Protein AF-A0A1H4BHZ9-F1 (afdb_monomer)

Secondary structure (DSSP, 8-state):
------BSSSSSSBHHHHHHHHHHTT-SEEEE----SS--HHHHHHHHHHHHHHHHH-TTSEEEEPPPGGGSHHHHHHHHHHHH-GGG-----

InterPro domains:
  IPR002762 Sirohydrochlorin cobaltochelatase CbiX-like [PF01903] (3-80)
  IPR050963 Sirohydrochlorin Cobaltochelatase/CbiX [PTHR33542] (3-81)

Solvent-accessible surface area (backbone atoms only — not comparable to full-atom values): 5761 Å² total; per-residue (Å²): 136,92,82,75,72,60,28,94,63,104,49,83,42,34,55,65,57,31,49,51,54,44,42,75,74,65,47,49,66,49,75,46,69,43,90,39,72,65,86,55,68,62,66,69,61,48,48,61,56,55,51,51,53,47,43,71,74,36,76,81,35,49,79,46,76,55,74,37,48,42,80,36,69,68,47,52,50,50,53,49,51,59,72,66,52,67,81,84,72,68,82,84,127

Nearest PDB structures (foldseek):
  3lyh-assembly1_A  TM=8.861E-01  e=3.761E-06  Marinobacter nauticus VT8
  6jv6-assembly1_A  TM=8.489E-01  e=9.879E-04  Bacillus spizizenii
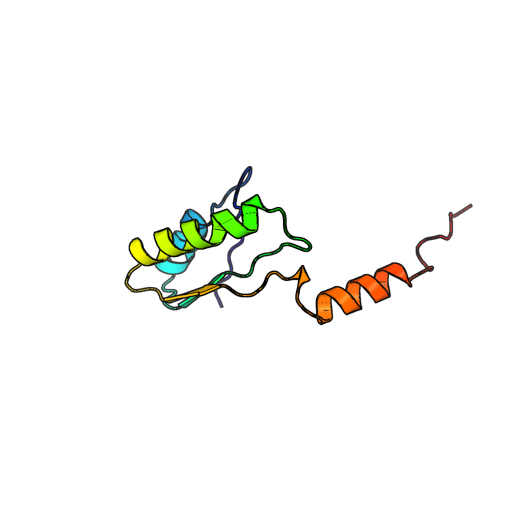  5zta-assembly2_B  TM=8.105E-01  e=2.737E-03  Bacillus subtilis subsp. subtilis str. 168
  3goq-assembly1_A  TM=8.007E-01  e=9.366E-02  Bacillus subtilis
  2q2o-assembly1_A  TM=7.892E-01  e=2.595E-01  Bacillus subtilis

Radius of gyration: 17.38 Å; Cα contacts (8 Å, |Δi|>4): 84; chains: 1; bounding box: 32×27×59 Å

Foldseek 3Di:
DDDDDADCDDDDDHPLVRLVVCVVVPAQEDEAEAQDLDDPPCCVVVVVVVVVVSCVVCVSHHYHYDDYPNPDVVVVVVVVVVVPPPVVPDDDD

Mean predicted aligned error: 5.94 Å

Organism: NCBI:txid592050

Structure (mmCIF, N/CA/C/O backbone):
data_AF-A0A1H4BHZ9-F1
#
_entry.id   AF-A0A1H4BHZ9-F1
#
loop_
_atom_site.group_PDB
_atom_site.id
_atom_site.type_symbol
_atom_site.label_atom_id
_atom_site.label_alt_id
_atom_site.label_comp_id
_atom_site.label_asym_id
_atom_site.label_entity_id
_atom_site.label_seq_id
_atom_site.pdbx_PDB_ins_code
_atom_site.Cartn_x
_atom_site.Cartn_y
_atom_site.Cartn_z
_atom_site.occupancy
_atom_site.B_iso_or_equiv
_atom_site.auth_seq_id
_atom_site.auth_comp_id
_atom_site.auth_asym_id
_atom_site.auth_atom_id
_atom_site.pdbx_PDB_model_num
ATOM 1 N N . MET A 1 1 ? -17.437 0.039 -2.461 1.00 77.12 1 MET A N 1
ATOM 2 C CA . MET A 1 1 ? -16.076 -0.271 -1.975 1.00 77.12 1 MET A CA 1
ATOM 3 C C . MET A 1 1 ? -15.337 1.048 -1.872 1.00 77.12 1 MET A C 1
ATOM 5 O O . MET A 1 1 ? -15.344 1.775 -2.857 1.00 77.12 1 MET A O 1
ATOM 9 N N . LEU A 1 2 ? -14.827 1.403 -0.693 1.00 94.44 2 LEU A N 1
ATOM 10 C CA . LEU A 1 2 ? -14.131 2.675 -0.483 1.00 94.44 2 LEU A CA 1
ATOM 11 C C . LEU A 1 2 ? -12.671 2.526 -0.919 1.00 94.44 2 LEU A C 1
ATOM 13 O O . LEU A 1 2 ? -12.048 1.510 -0.617 1.00 94.44 2 LEU A O 1
ATOM 17 N N . VAL A 1 3 ? -12.145 3.510 -1.644 1.00 96.31 3 VAL A N 1
ATOM 18 C CA . VAL A 1 3 ? -10.761 3.528 -2.133 1.00 96.31 3 VAL A CA 1
ATOM 19 C C . VAL A 1 3 ? -10.240 4.945 -1.982 1.00 96.31 3 VAL A C 1
ATOM 21 O O . VAL A 1 3 ? -10.958 5.890 -2.300 1.00 96.31 3 VAL A O 1
ATOM 24 N 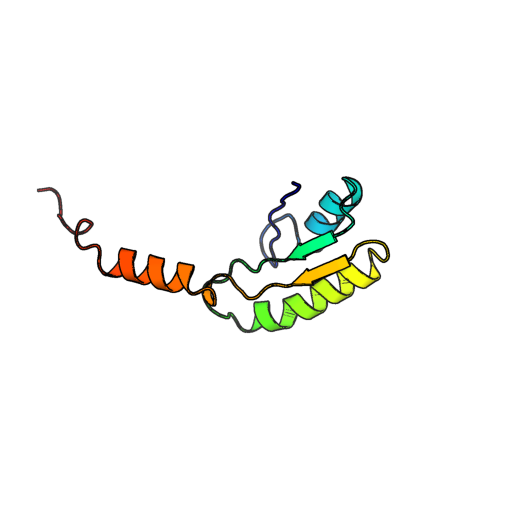N . GLN A 1 4 ? -9.005 5.082 -1.510 1.00 97.38 4 GLN A N 1
ATOM 25 C CA . GLN A 1 4 ? -8.357 6.376 -1.382 1.00 97.38 4 GLN A CA 1
ATOM 26 C C . GLN A 1 4 ? -6.867 6.256 -1.688 1.00 97.38 4 GLN A C 1
ATOM 28 O O . GLN A 1 4 ? -6.209 5.321 -1.230 1.00 97.38 4 GLN A O 1
ATOM 33 N N . CYS A 1 5 ? -6.344 7.200 -2.470 1.00 96.75 5 CYS A N 1
ATOM 34 C CA . CYS A 1 5 ? -4.904 7.327 -2.671 1.00 96.75 5 CYS A CA 1
ATOM 35 C C . CYS A 1 5 ? -4.246 7.773 -1.364 1.00 96.75 5 CYS A C 1
ATOM 37 O O . CYS A 1 5 ? -4.830 8.545 -0.612 1.00 96.75 5 CYS A O 1
ATOM 39 N N . ALA A 1 6 ? -3.029 7.310 -1.113 1.00 96.25 6 ALA A N 1
ATOM 40 C CA . ALA A 1 6 ? -2.221 7.732 0.019 1.00 96.25 6 ALA A CA 1
ATOM 41 C C . ALA A 1 6 ? -0.783 7.923 -0.450 1.00 96.25 6 ALA A C 1
ATOM 43 O O . ALA A 1 6 ? -0.237 7.064 -1.146 1.00 96.25 6 ALA A O 1
ATOM 44 N N . TYR A 1 7 ? -0.172 9.029 -0.046 1.00 93.56 7 TYR A N 1
ATOM 45 C CA . TYR A 1 7 ? 1.197 9.371 -0.407 1.00 93.56 7 TYR A CA 1
ATOM 46 C C . TYR A 1 7 ? 2.072 9.363 0.847 1.00 93.56 7 TYR A C 1
ATOM 48 O O . TYR A 1 7 ? 1.632 9.767 1.924 1.00 93.56 7 TYR A O 1
ATOM 56 N N . LEU A 1 8 ? 3.299 8.852 0.722 1.00 89.75 8 LEU A N 1
ATOM 57 C CA . LEU A 1 8 ? 4.244 8.824 1.843 1.00 89.75 8 LEU A CA 1
ATOM 58 C C . LEU A 1 8 ? 4.919 10.183 2.046 1.00 89.75 8 LEU A C 1
ATOM 60 O O . LEU A 1 8 ? 5.180 10.571 3.178 1.00 89.75 8 LEU A O 1
ATOM 64 N N . GLU A 1 9 ? 5.156 10.918 0.960 1.00 86.31 9 GLU A N 1
ATOM 65 C CA . GLU A 1 9 ? 5.830 12.214 0.970 1.00 86.31 9 GLU A CA 1
ATOM 66 C C . GLU A 1 9 ? 5.297 13.108 -0.158 1.00 86.31 9 GLU A C 1
ATOM 68 O O . GLU A 1 9 ? 4.666 12.625 -1.100 1.00 86.31 9 GLU A O 1
ATOM 73 N N . LEU A 1 10 ? 5.604 14.410 -0.075 1.00 87.31 10 LEU A N 1
ATOM 74 C CA . LEU A 1 10 ? 5.452 15.433 -1.128 1.00 87.31 10 LEU A CA 1
ATOM 75 C C . LEU A 1 10 ? 4.030 15.709 -1.646 1.00 87.31 10 LEU A C 1
ATOM 77 O O . LEU A 1 10 ? 3.840 16.660 -2.402 1.00 87.31 10 LEU A O 1
ATOM 81 N N . CYS A 1 11 ? 3.040 14.904 -1.275 1.00 92.88 11 CYS A N 1
ATOM 82 C CA . CYS A 1 11 ? 1.662 14.998 -1.737 1.00 92.88 11 CYS A CA 1
ATOM 83 C C . CYS A 1 11 ? 0.692 14.656 -0.607 1.00 92.88 11 CYS A C 1
ATOM 85 O O . CYS A 1 11 ? 1.018 13.924 0.327 1.00 92.88 11 CYS A O 1
ATOM 87 N N . GLU A 1 12 ? -0.529 15.160 -0.736 1.00 93.69 12 GLU A N 1
ATOM 88 C CA . GLU A 1 12 ? -1.654 14.816 0.124 1.00 93.69 12 GLU A CA 1
ATOM 89 C C . GLU A 1 12 ? -2.719 14.042 -0.673 1.00 93.69 12 GLU A C 1
ATOM 91 O O . GLU A 1 12 ? -2.837 14.225 -1.888 1.00 93.69 12 GLU A O 1
ATOM 96 N N . PRO A 1 13 ? -3.512 13.181 -0.013 1.00 96.44 13 PRO A N 1
ATOM 97 C CA . PRO A 1 13 ? -3.490 12.909 1.424 1.00 96.44 13 PRO A CA 1
ATOM 98 C C . PRO A 1 13 ? -2.353 11.960 1.831 1.00 96.44 13 PRO A C 1
ATOM 100 O O . PRO A 1 13 ? -1.990 11.024 1.115 1.00 96.44 13 PRO A O 1
ATOM 103 N N . THR A 1 14 ? -1.821 12.185 3.028 1.00 96.44 14 THR A N 1
ATOM 104 C CA . THR A 1 14 ? -0.923 11.243 3.704 1.00 96.44 14 THR A CA 1
ATOM 105 C C . THR A 1 14 ? -1.644 9.929 4.009 1.00 96.44 14 THR A C 1
ATOM 107 O O . THR A 1 14 ? -2.876 9.869 4.046 1.00 96.44 14 THR A O 1
ATOM 110 N N . LEU A 1 15 ? -0.888 8.869 4.305 1.00 96.06 15 LEU A N 1
ATOM 111 C CA . LEU A 1 15 ? -1.465 7.576 4.692 1.00 96.06 15 LEU A CA 1
ATOM 112 C C . LEU A 1 15 ? -2.404 7.668 5.911 1.00 96.06 15 LEU A C 1
ATOM 114 O O . LEU A 1 15 ? -3.455 7.030 5.918 1.00 96.06 15 LEU A O 1
ATOM 118 N N . ALA A 1 16 ? -2.077 8.505 6.899 1.00 96.88 16 ALA A N 1
ATOM 119 C CA . ALA A 1 16 ? -2.939 8.742 8.057 1.00 96.88 16 ALA A CA 1
ATOM 120 C C . ALA A 1 16 ? -4.233 9.474 7.693 1.00 96.88 16 ALA A C 1
ATOM 122 O O . ALA A 1 16 ? -5.309 9.039 8.093 1.00 96.88 16 ALA A O 1
ATOM 123 N N . GLN A 1 17 ? -4.151 10.526 6.875 1.00 97.88 17 GLN A N 1
ATOM 124 C CA . GLN A 1 17 ? -5.337 11.248 6.407 1.00 97.88 17 GLN A CA 1
ATOM 125 C C . GLN A 1 17 ? -6.247 10.342 5.563 1.00 97.88 17 GLN A C 1
ATOM 127 O O . GLN A 1 17 ? -7.465 10.362 5.725 1.00 97.88 17 GLN A O 1
ATOM 132 N N . ALA A 1 18 ? -5.675 9.514 4.684 1.00 98.00 18 ALA A N 1
ATOM 133 C CA . ALA A 1 18 ? -6.441 8.556 3.894 1.00 98.00 18 ALA A CA 1
ATOM 134 C C . ALA A 1 18 ? -7.142 7.511 4.782 1.00 98.00 18 ALA A C 1
ATOM 136 O O . ALA A 1 18 ? -8.324 7.232 4.579 1.00 98.00 18 ALA A O 1
ATOM 137 N N . ALA A 1 19 ? -6.449 6.971 5.789 1.00 97.75 19 ALA A N 1
ATOM 138 C CA . ALA A 1 19 ? -7.036 6.036 6.748 1.00 97.75 19 ALA A CA 1
ATOM 139 C C . ALA A 1 19 ? -8.150 6.686 7.588 1.00 97.75 19 ALA A C 1
ATOM 141 O O . ALA A 1 19 ? -9.214 6.086 7.734 1.00 97.75 19 ALA A O 1
ATOM 142 N N . ASP A 1 20 ? -7.946 7.921 8.062 1.00 97.81 20 ASP A N 1
ATOM 143 C CA . ASP A 1 20 ? -8.957 8.702 8.783 1.00 97.81 20 ASP A CA 1
ATOM 144 C C . ASP A 1 20 ? -10.234 8.858 7.942 1.00 97.81 20 ASP A C 1
ATOM 146 O O . ASP A 1 20 ? -11.333 8.598 8.434 1.00 97.81 20 ASP A O 1
ATOM 150 N N . LEU A 1 21 ? -10.099 9.235 6.664 1.00 97.81 21 LEU A N 1
ATOM 151 C CA . LEU A 1 21 ? -11.230 9.401 5.745 1.00 97.81 21 LEU A CA 1
ATOM 152 C C . LEU A 1 21 ? -12.008 8.093 5.556 1.00 97.81 21 LEU A C 1
ATOM 154 O O . LEU A 1 21 ? -13.236 8.083 5.640 1.00 97.81 21 LEU A O 1
ATOM 158 N N . LEU A 1 22 ? -11.304 6.981 5.335 1.00 97.94 22 LEU A N 1
ATOM 159 C CA . LEU A 1 22 ? -11.933 5.671 5.158 1.00 97.94 22 LEU A CA 1
ATOM 160 C C . LEU A 1 22 ? -12.619 5.191 6.449 1.00 97.94 22 LEU A C 1
ATOM 162 O O . LEU A 1 22 ? -13.741 4.682 6.397 1.00 97.94 22 LEU A O 1
ATOM 166 N N . ALA A 1 23 ? -11.988 5.383 7.609 1.00 97.12 23 ALA A N 1
ATOM 167 C CA . ALA A 1 23 ? -12.553 5.015 8.906 1.00 97.12 23 ALA A CA 1
ATOM 168 C C . ALA A 1 23 ? -13.804 5.847 9.243 1.00 97.12 23 ALA A C 1
ATOM 170 O O . ALA A 1 23 ? -14.804 5.293 9.698 1.00 97.12 23 ALA A O 1
ATOM 171 N N . GLN A 1 24 ? -13.795 7.156 8.960 1.00 97.06 24 GLN A N 1
ATOM 172 C CA . GLN A 1 24 ? -14.965 8.035 9.124 1.00 97.06 24 GLN A CA 1
ATOM 173 C C . GLN A 1 24 ? -16.145 7.614 8.241 1.00 97.06 24 GLN A C 1
ATOM 175 O O . GLN A 1 24 ? -17.300 7.779 8.625 1.00 97.06 24 GLN A O 1
ATOM 180 N N . GLN A 1 25 ? -15.863 7.026 7.079 1.00 97.12 25 GLN A N 1
ATOM 181 C CA . GLN A 1 25 ? -16.867 6.450 6.183 1.00 97.12 25 GLN A CA 1
ATOM 182 C C . GLN A 1 25 ? -17.332 5.043 6.611 1.00 97.12 25 GLN A C 1
ATOM 184 O O . GLN A 1 25 ? -18.120 4.414 5.905 1.00 97.12 25 GLN A O 1
ATOM 189 N N . GLY A 1 26 ? -16.874 4.545 7.765 1.00 96.81 26 GLY A N 1
ATOM 190 C CA . GLY A 1 26 ? -17.303 3.276 8.351 1.00 96.81 26 GLY A CA 1
ATOM 191 C C . GLY A 1 26 ? -16.485 2.057 7.918 1.00 96.81 26 GLY A C 1
ATOM 192 O O . GLY A 1 26 ? -16.922 0.928 8.148 1.00 96.81 26 GLY A O 1
ATOM 193 N N . ALA A 1 27 ? -15.314 2.238 7.296 1.00 97.75 27 ALA A N 1
ATOM 194 C CA . ALA A 1 27 ? -14.433 1.114 6.988 1.00 97.75 27 ALA A CA 1
ATOM 195 C C . ALA A 1 27 ? -13.910 0.464 8.280 1.00 97.75 27 ALA A C 1
ATOM 1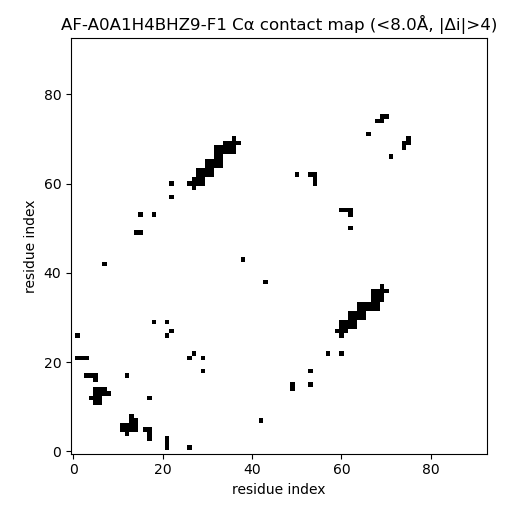97 O O . ALA A 1 27 ? -13.238 1.108 9.080 1.00 97.75 27 ALA A O 1
ATOM 198 N N . THR A 1 28 ? -14.174 -0.831 8.458 1.00 97.56 28 THR A N 1
ATOM 199 C CA . THR A 1 28 ? -13.636 -1.638 9.572 1.00 97.56 28 THR A CA 1
ATOM 200 C C . THR A 1 28 ? -12.446 -2.500 9.158 1.00 97.56 28 THR A C 1
ATOM 202 O O . THR A 1 28 ? -11.761 -3.060 10.006 1.00 97.56 28 THR A O 1
ATOM 205 N N . HIS A 1 29 ? -12.193 -2.611 7.854 1.00 98.12 29 HIS A N 1
ATOM 206 C CA . HIS A 1 29 ? -11.074 -3.345 7.276 1.00 98.12 29 HIS A CA 1
ATOM 207 C C . HIS A 1 29 ? -10.455 -2.489 6.175 1.00 98.12 29 HIS A C 1
ATOM 209 O O . HIS A 1 29 ? -11.138 -2.122 5.218 1.00 98.12 29 HIS A O 1
ATOM 215 N N . ILE A 1 30 ? -9.168 -2.179 6.305 1.00 98.19 30 ILE A N 1
ATOM 216 C CA . ILE A 1 30 ? -8.418 -1.385 5.332 1.00 98.19 30 ILE A CA 1
ATOM 217 C C . ILE A 1 30 ? -7.212 -2.205 4.879 1.00 98.19 30 ILE A C 1
ATOM 219 O O . ILE A 1 30 ? -6.417 -2.682 5.688 1.00 98.19 30 ILE A O 1
ATOM 223 N N . THR A 1 31 ? -7.083 -2.383 3.566 1.00 97.62 31 THR A N 1
ATOM 224 C CA . THR A 1 31 ? -5.914 -3.022 2.957 1.00 97.62 31 THR A CA 1
ATOM 225 C C . THR A 1 31 ? -5.069 -1.956 2.284 1.00 97.62 31 THR A C 1
ATOM 227 O O . THR A 1 31 ? -5.547 -1.260 1.391 1.00 97.62 31 THR A O 1
ATOM 230 N N . VAL A 1 32 ? -3.817 -1.833 2.711 1.00 96.44 32 VAL A N 1
ATOM 231 C CA . VAL A 1 32 ? -2.831 -0.948 2.096 1.00 96.44 32 VAL A CA 1
ATOM 232 C C . VAL A 1 32 ? -2.125 -1.712 0.982 1.00 96.44 32 VAL A C 1
ATOM 234 O O . VAL A 1 32 ? -1.540 -2.770 1.222 1.00 96.44 32 VAL A O 1
ATOM 237 N N . VAL A 1 33 ? -2.179 -1.167 -0.232 1.00 95.06 33 VAL A N 1
ATOM 238 C CA . VAL A 1 33 ? -1.539 -1.737 -1.422 1.00 95.06 33 VAL A CA 1
ATOM 239 C C . VAL A 1 33 ? -0.440 -0.779 -1.885 1.00 95.06 33 VAL A C 1
ATOM 241 O O . VAL A 1 33 ? -0.755 0.300 -2.392 1.00 95.06 33 VAL A O 1
ATOM 244 N N . PRO A 1 34 ? 0.847 -1.110 -1.689 1.00 93.44 34 PRO A N 1
ATOM 245 C CA . PRO A 1 34 ? 1.939 -0.224 -2.073 1.00 93.44 34 PRO A CA 1
ATOM 246 C C . PRO A 1 34 ? 2.081 -0.141 -3.598 1.00 93.44 34 PRO A C 1
ATOM 248 O O . PRO A 1 34 ? 2.394 -1.131 -4.261 1.00 93.44 34 PRO A O 1
ATOM 251 N N . MET A 1 35 ? 1.918 1.057 -4.160 1.00 92.75 35 MET A N 1
ATOM 252 C CA . MET A 1 35 ? 2.015 1.311 -5.605 1.00 92.75 35 MET A CA 1
ATOM 253 C C . MET A 1 35 ? 3.469 1.525 -6.069 1.00 92.75 35 MET A C 1
ATOM 255 O O . MET A 1 35 ? 3.766 2.452 -6.820 1.00 92.75 35 MET A O 1
ATOM 259 N N . PHE A 1 36 ? 4.394 0.684 -5.598 1.00 88.81 36 PHE A N 1
ATOM 260 C CA . PHE A 1 36 ? 5.815 0.734 -5.959 1.00 88.81 36 PHE A CA 1
ATOM 261 C C . PHE A 1 36 ? 6.159 -0.354 -6.981 1.00 88.81 36 PHE A C 1
ATOM 263 O O . PHE A 1 36 ? 5.808 -1.517 -6.786 1.00 88.81 36 PHE A O 1
ATOM 270 N N . LEU A 1 37 ? 6.879 0.015 -8.046 1.00 87.88 37 LEU A N 1
ATOM 271 C CA . LEU A 1 37 ? 7.392 -0.932 -9.050 1.00 87.88 37 LEU A CA 1
ATOM 272 C C . LEU A 1 37 ? 8.752 -1.535 -8.663 1.00 87.88 37 LEU A C 1
ATOM 274 O O . LEU A 1 37 ? 9.094 -2.627 -9.098 1.00 87.88 37 LEU A O 1
ATOM 278 N N . GLY A 1 38 ? 9.519 -0.838 -7.826 1.00 76.25 38 GLY A N 1
ATOM 279 C CA . GLY A 1 38 ? 10.797 -1.290 -7.288 1.00 76.25 38 GLY A CA 1
ATOM 280 C C . GLY A 1 38 ? 11.009 -0.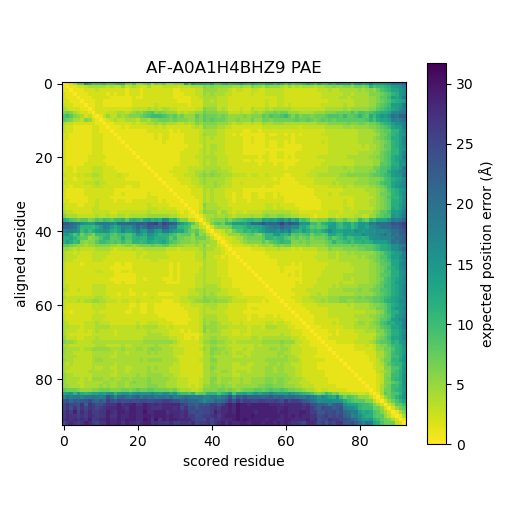709 -5.894 1.00 76.25 38 GLY A C 1
ATOM 281 O O . GLY A 1 38 ? 10.429 0.320 -5.542 1.00 76.25 38 GLY A O 1
ATOM 282 N N . THR A 1 39 ? 11.805 -1.378 -5.065 1.00 61.06 39 THR A N 1
ATOM 283 C CA . THR A 1 39 ? 11.972 -0.985 -3.664 1.00 61.06 39 THR A CA 1
ATOM 284 C C . THR A 1 39 ? 12.924 0.200 -3.536 1.00 61.06 39 THR A C 1
ATOM 286 O O . THR A 1 39 ? 14.139 0.024 -3.461 1.00 61.06 39 THR A O 1
ATOM 289 N N . GLY A 1 40 ? 12.384 1.415 -3.442 1.00 68.50 40 GLY A N 1
ATOM 290 C CA . GLY A 1 40 ? 13.079 2.478 -2.722 1.00 68.50 40 GLY A CA 1
ATOM 291 C C . GLY A 1 40 ? 13.172 2.061 -1.253 1.00 68.50 40 GLY A C 1
ATOM 292 O O . GLY A 1 40 ? 12.139 1.833 -0.627 1.00 68.50 40 GLY A O 1
ATOM 293 N N . LYS A 1 41 ? 14.391 1.899 -0.721 1.00 65.38 41 LYS A N 1
ATOM 294 C CA . LYS A 1 41 ? 14.644 1.381 0.640 1.00 65.38 41 LYS A CA 1
ATOM 295 C C . LYS A 1 41 ? 13.770 2.065 1.702 1.00 65.38 41 LYS A C 1
ATOM 297 O O . LYS A 1 41 ? 13.151 1.379 2.506 1.00 65.38 41 LYS A O 1
ATOM 302 N N . HIS A 1 42 ? 13.658 3.390 1.614 1.00 69.50 42 HIS A N 1
ATOM 303 C CA . HIS A 1 42 ? 12.873 4.224 2.523 1.00 69.50 42 HIS A CA 1
ATOM 304 C C . HIS A 1 42 ? 11.405 3.792 2.593 1.00 69.50 42 HIS A C 1
ATOM 306 O O . HIS A 1 42 ? 10.926 3.399 3.648 1.00 69.50 42 HIS A O 1
ATOM 312 N N . ALA A 1 43 ? 10.720 3.675 1.454 1.00 71.25 43 ALA A N 1
ATOM 313 C CA . ALA A 1 43 ? 9.303 3.320 1.441 1.00 71.25 43 ALA A CA 1
ATOM 314 C C . ALA A 1 43 ? 8.999 1.923 2.026 1.00 71.25 43 ALA A C 1
ATOM 316 O O . ALA A 1 43 ? 7.921 1.711 2.582 1.00 71.25 43 ALA A O 1
ATOM 317 N N . ARG A 1 44 ? 9.934 0.965 1.921 1.00 73.12 44 ARG A N 1
ATOM 318 C CA . ARG A 1 44 ? 9.776 -0.386 2.495 1.00 73.12 44 ARG A CA 1
ATOM 319 C C . ARG A 1 44 ? 9.976 -0.404 4.012 1.00 73.12 44 ARG A C 1
ATOM 321 O O . ARG A 1 44 ? 9.355 -1.223 4.682 1.00 73.12 44 ARG A O 1
ATOM 328 N N . GLU A 1 45 ? 10.843 0.460 4.532 1.00 81.75 45 GLU A N 1
ATOM 329 C CA . GLU A 1 45 ? 11.160 0.560 5.962 1.00 81.75 45 GLU A CA 1
ATOM 330 C C . GLU A 1 45 ? 10.164 1.466 6.704 1.00 81.75 45 GLU A C 1
ATOM 332 O O . GLU A 1 45 ? 9.747 1.137 7.815 1.00 81.75 45 GLU A O 1
ATOM 337 N N . ASP A 1 46 ? 9.703 2.541 6.062 1.00 87.81 46 ASP A N 1
ATOM 338 C CA . ASP A 1 46 ? 8.803 3.531 6.662 1.00 87.81 46 ASP A CA 1
ATOM 339 C C . ASP A 1 46 ? 7.352 3.037 6.722 1.00 87.81 46 ASP A C 1
ATOM 341 O O . ASP A 1 46 ? 6.642 3.266 7.704 1.00 87.81 46 ASP A O 1
ATOM 345 N N . LEU A 1 47 ? 6.891 2.313 5.694 1.00 91.31 47 LEU A N 1
ATOM 346 C CA . LEU A 1 47 ? 5.502 1.862 5.618 1.00 91.31 47 LEU A CA 1
ATOM 347 C C . LEU A 1 47 ? 5.079 0.966 6.803 1.00 91.31 47 LEU A C 1
ATOM 349 O O . LEU A 1 47 ? 4.009 1.220 7.358 1.00 91.31 47 LEU A O 1
ATOM 353 N N . PRO A 1 48 ? 5.864 -0.042 7.240 1.00 91.94 48 PRO A N 1
ATOM 354 C CA . PRO A 1 48 ? 5.542 -0.821 8.435 1.00 91.94 48 PRO A CA 1
ATOM 355 C C . PRO A 1 48 ? 5.340 0.041 9.685 1.00 91.94 48 PRO A C 1
ATOM 357 O O . PRO A 1 48 ? 4.401 -0.201 10.444 1.00 91.94 48 PRO A O 1
ATOM 360 N N . VAL A 1 49 ? 6.178 1.067 9.876 1.00 94.44 49 VAL A N 1
ATOM 361 C CA . VAL A 1 49 ? 6.085 1.987 11.019 1.00 94.44 49 VAL A CA 1
ATOM 362 C C . VAL A 1 49 ? 4.802 2.808 10.938 1.00 94.44 49 VAL A C 1
ATOM 364 O O . VAL A 1 49 ? 4.064 2.897 11.920 1.00 94.44 49 VAL A O 1
ATOM 367 N N . LEU A 1 50 ? 4.496 3.362 9.763 1.00 94.94 50 LEU A N 1
ATOM 368 C CA . LEU A 1 50 ? 3.277 4.142 9.549 1.00 94.94 50 LEU A CA 1
ATOM 369 C C . LEU A 1 50 ? 2.019 3.295 9.764 1.00 94.94 50 LEU A C 1
ATOM 371 O O . LEU A 1 50 ? 1.085 3.738 10.425 1.00 94.94 50 LEU A O 1
ATOM 375 N N . VAL A 1 51 ? 1.989 2.061 9.258 1.00 96.12 51 VAL A N 1
ATOM 376 C CA . VAL A 1 51 ? 0.837 1.162 9.436 1.00 96.12 51 VAL A CA 1
ATOM 377 C C . VAL A 1 51 ? 0.645 0.784 10.902 1.00 96.12 51 VAL A C 1
ATOM 379 O O . VAL A 1 51 ? -0.494 0.712 11.363 1.00 96.12 51 VAL A O 1
ATOM 382 N N . GLU A 1 52 ? 1.722 0.587 11.660 1.00 97.12 52 GLU A N 1
ATOM 383 C CA . GLU A 1 52 ? 1.604 0.328 13.095 1.00 97.12 52 GLU A CA 1
ATOM 384 C C . GLU A 1 52 ? 1.010 1.531 13.841 1.00 97.12 52 GLU A C 1
ATOM 386 O O . GLU A 1 52 ? 0.113 1.371 14.669 1.00 97.12 52 GLU A O 1
ATOM 391 N N . GLN A 1 53 ? 1.405 2.753 13.474 1.00 97.56 53 GLN A N 1
ATOM 392 C CA . GLN A 1 53 ? 0.777 3.967 14.003 1.00 97.56 53 GLN A CA 1
ATOM 393 C C . GLN A 1 53 ? -0.722 4.036 13.667 1.00 97.56 53 GLN A C 1
ATOM 395 O O . GLN A 1 53 ? -1.519 4.433 14.521 1.00 97.56 53 GLN A O 1
ATOM 400 N N . LEU A 1 54 ? -1.132 3.607 12.467 1.00 97.56 54 LEU A N 1
ATOM 401 C CA . LEU A 1 54 ? -2.553 3.535 12.103 1.00 97.56 54 LEU A CA 1
ATOM 402 C C . LEU A 1 54 ? -3.326 2.541 12.966 1.00 97.56 54 LEU A C 1
ATOM 404 O O . LEU A 1 54 ? -4.430 2.859 13.407 1.00 97.56 54 LEU A O 1
ATOM 408 N N . ARG A 1 55 ? -2.755 1.363 13.239 1.00 97.81 55 ARG A N 1
ATOM 409 C CA . ARG A 1 55 ? -3.386 0.357 14.111 1.00 97.81 55 ARG A CA 1
ATOM 410 C C . ARG A 1 55 ? -3.603 0.888 15.523 1.00 97.81 55 ARG A C 1
ATOM 412 O O . ARG A 1 55 ? -4.665 0.670 16.099 1.00 97.81 55 ARG A O 1
ATOM 419 N N . LEU A 1 56 ? -2.627 1.622 16.060 1.00 97.62 56 LEU A N 1
ATOM 420 C CA . LEU A 1 56 ? -2.743 2.263 17.372 1.00 97.62 56 LEU A CA 1
ATOM 421 C C . LEU A 1 56 ? -3.799 3.377 17.380 1.00 97.62 56 LEU A C 1
ATOM 423 O O . LEU A 1 56 ? -4.525 3.531 18.361 1.00 97.62 56 LEU A O 1
ATOM 427 N N . ARG A 1 57 ? -3.903 4.146 16.291 1.00 97.12 57 ARG A N 1
ATOM 428 C CA . ARG A 1 57 ? -4.867 5.247 16.152 1.00 97.12 57 ARG A CA 1
ATOM 429 C C . ARG A 1 57 ? -6.305 4.764 15.931 1.00 97.12 57 ARG A C 1
ATOM 431 O O . ARG A 1 57 ? -7.237 5.390 16.431 1.00 97.12 57 ARG A O 1
ATOM 438 N N . HIS A 1 58 ? -6.491 3.666 15.203 1.00 97.38 58 HIS A N 1
ATOM 439 C CA . HIS A 1 58 ? -7.794 3.126 14.812 1.00 97.38 58 HIS A CA 1
ATOM 440 C C . HIS A 1 58 ? -7.970 1.694 15.321 1.00 97.38 58 HIS A C 1
ATOM 442 O O . HIS A 1 58 ? -7.999 0.737 14.550 1.00 97.38 58 HIS A O 1
ATOM 448 N N . THR A 1 59 ? -8.133 1.545 16.633 1.00 96.56 59 THR A N 1
ATOM 449 C CA . THR A 1 59 ? -8.200 0.233 17.300 1.00 96.56 59 THR A CA 1
ATOM 450 C C . THR A 1 59 ? -9.387 -0.639 16.875 1.00 96.56 59 THR A C 1
ATOM 452 O O . THR A 1 59 ? -9.352 -1.853 17.062 1.00 96.56 59 THR A O 1
ATOM 455 N N . SER A 1 60 ? -10.433 -0.048 16.292 1.00 96.44 60 SER A N 1
ATOM 456 C CA . SER A 1 60 ? -11.597 -0.755 15.742 1.00 96.44 60 SER A CA 1
AT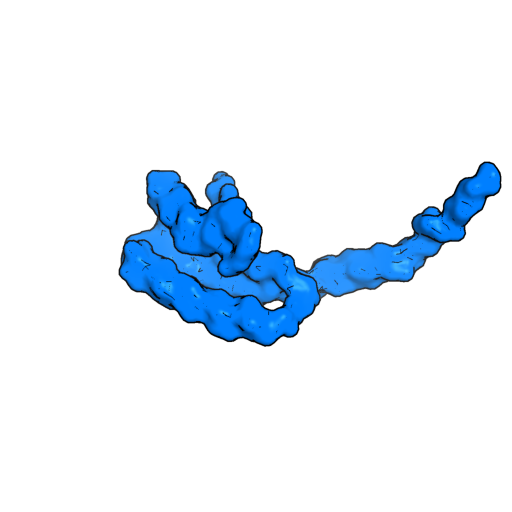OM 457 C C . SER A 1 60 ? -11.456 -1.145 14.264 1.00 96.44 60 SER A C 1
ATOM 459 O O . SER A 1 60 ? -12.365 -1.774 13.718 1.00 96.44 60 SER A O 1
ATOM 461 N N . VAL A 1 61 ? -10.351 -0.777 13.608 1.00 98.12 61 VAL A N 1
ATOM 462 C CA . VAL A 1 61 ? -10.107 -1.029 12.183 1.00 98.12 61 VAL A CA 1
ATOM 463 C C . VAL A 1 61 ? -8.968 -2.029 12.022 1.00 98.12 61 VAL A C 1
ATOM 465 O O . VAL A 1 61 ? -7.871 -1.853 12.546 1.00 98.12 61 VAL A O 1
ATOM 468 N N . HIS A 1 62 ? -9.210 -3.083 11.250 1.00 98.12 62 HIS A N 1
ATOM 469 C CA . 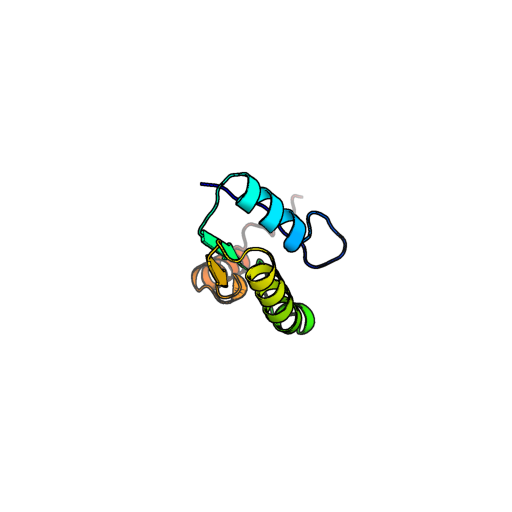HIS A 1 62 ? -8.195 -4.071 10.918 1.00 98.12 62 HIS A CA 1
ATOM 470 C C . HIS A 1 62 ? -7.381 -3.628 9.693 1.00 98.12 62 HIS A C 1
ATOM 472 O O . HIS A 1 62 ? -7.937 -3.446 8.607 1.00 98.12 62 HIS A O 1
ATOM 478 N N . PHE A 1 63 ? -6.058 -3.513 9.849 1.00 98.06 63 PHE A N 1
ATOM 479 C CA . PHE A 1 63 ? -5.142 -3.130 8.769 1.00 98.06 63 PHE A CA 1
ATOM 480 C C . PHE A 1 63 ? -4.316 -4.308 8.260 1.00 98.06 63 PHE A C 1
ATOM 482 O O . PHE A 1 63 ? -3.539 -4.910 9.010 1.00 98.06 63 PHE A O 1
ATOM 489 N N . ALA A 1 64 ? -4.415 -4.560 6.956 1.00 97.00 64 ALA A N 1
ATOM 490 C CA . ALA A 1 64 ? -3.544 -5.470 6.220 1.00 97.00 64 ALA A CA 1
ATOM 491 C C . ALA A 1 64 ? -2.650 -4.687 5.249 1.00 97.00 64 ALA A C 1
ATOM 493 O O . ALA A 1 64 ? -3.049 -3.644 4.735 1.00 97.00 64 ALA A O 1
ATOM 494 N N . VAL A 1 65 ? -1.455 -5.207 4.975 1.00 94.62 65 VAL A N 1
ATOM 495 C CA . VAL A 1 65 ? -0.533 -4.653 3.976 1.00 94.62 65 VAL A CA 1
ATOM 496 C C . VAL A 1 65 ? -0.235 -5.748 2.967 1.00 94.62 65 VAL A C 1
ATOM 498 O O . VAL A 1 65 ? 0.137 -6.855 3.356 1.00 94.62 65 VAL A O 1
ATOM 501 N N . GLN A 1 66 ? -0.436 -5.455 1.687 1.00 93.44 66 GLN A N 1
ATOM 502 C CA . GLN A 1 66 ? -0.071 -6.360 0.600 1.00 93.44 66 GLN A CA 1
ATOM 503 C C . GLN A 1 66 ? 1.369 -6.122 0.138 1.00 93.44 66 GLN A C 1
ATOM 505 O O . GLN A 1 66 ? 1.975 -5.093 0.445 1.00 93.44 66 GLN A O 1
ATOM 510 N N . GLY A 1 67 ? 1.907 -7.081 -0.618 1.00 89.50 67 GLY A N 1
ATOM 511 C CA . GLY A 1 67 ? 3.141 -6.874 -1.373 1.00 89.50 67 GLY A CA 1
ATOM 512 C C . GLY A 1 67 ? 3.001 -5.690 -2.330 1.00 89.50 67 GLY A C 1
ATOM 513 O O . GLY A 1 67 ? 1.894 -5.336 -2.747 1.00 89.50 67 GLY A O 1
ATOM 514 N N . ALA A 1 68 ? 4.124 -5.053 -2.654 1.00 91.00 68 ALA A N 1
ATOM 515 C CA . ALA A 1 68 ? 4.123 -3.960 -3.615 1.00 91.00 68 ALA A CA 1
ATOM 516 C C . ALA A 1 68 ? 3.679 -4.461 -4.997 1.00 91.00 68 ALA A C 1
ATOM 518 O O . ALA A 1 68 ? 3.975 -5.596 -5.370 1.00 91.00 68 ALA A O 1
ATOM 519 N N . ILE A 1 69 ? 3.019 -3.607 -5.782 1.00 92.69 69 ILE A N 1
ATOM 520 C CA . ILE A 1 69 ? 2.512 -3.996 -7.110 1.00 92.69 69 ILE A CA 1
ATOM 521 C C . ILE A 1 69 ? 3.609 -4.508 -8.055 1.00 92.69 69 ILE A C 1
ATOM 523 O O . ILE A 1 69 ? 3.321 -5.322 -8.925 1.00 92.69 69 ILE A O 1
ATOM 527 N N . GLY A 1 70 ? 4.858 -4.057 -7.889 1.00 90.50 70 GLY A N 1
ATOM 528 C CA . GLY A 1 70 ? 6.001 -4.524 -8.674 1.00 90.50 70 GLY A CA 1
ATOM 529 C C . GLY A 1 70 ? 6.378 -5.988 -8.427 1.00 90.50 70 GLY A C 1
ATOM 530 O O . GLY A 1 70 ? 7.040 -6.584 -9.269 1.00 90.50 70 GLY A O 1
ATOM 531 N N . GLU A 1 71 ? 5.947 -6.578 -7.307 1.00 89.69 71 GLU A N 1
ATOM 532 C CA . GLU A 1 71 ? 6.160 -7.996 -6.981 1.00 89.69 71 GLU A CA 1
ATOM 533 C C . GLU A 1 71 ? 5.047 -8.904 -7.563 1.00 89.69 71 GLU A C 1
ATOM 535 O O . GLU A 1 71 ? 5.146 -10.128 -7.486 1.00 89.69 71 GLU A O 1
ATOM 540 N N . ASP A 1 72 ? 3.982 -8.337 -8.149 1.00 93.19 72 ASP A N 1
ATOM 541 C CA . ASP A 1 72 ? 2.882 -9.100 -8.755 1.00 93.19 72 ASP A CA 1
ATOM 542 C C . ASP A 1 72 ? 3.257 -9.587 -10.166 1.00 93.19 72 ASP A C 1
ATOM 544 O O . ASP A 1 72 ? 3.595 -8.796 -11.049 1.00 93.19 72 ASP A O 1
ATOM 548 N N . ASN A 1 73 ? 3.116 -10.893 -10.417 1.00 94.12 73 ASN A N 1
ATOM 549 C CA 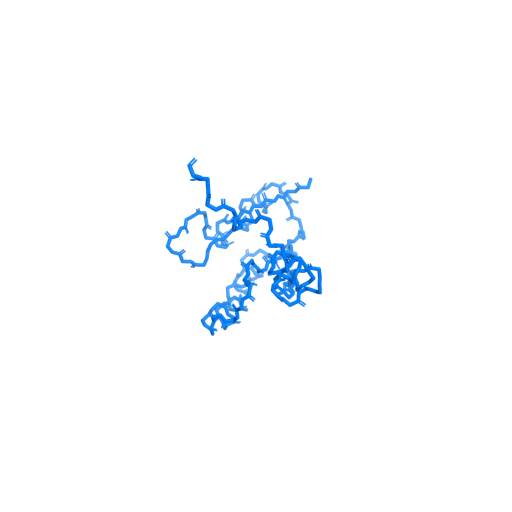. ASN A 1 73 ? 3.427 -11.509 -11.713 1.00 94.12 73 ASN A CA 1
ATOM 550 C C . ASN A 1 73 ? 2.692 -10.855 -12.895 1.00 94.12 73 ASN A C 1
ATOM 552 O O . ASN A 1 73 ? 3.219 -10.835 -14.008 1.00 94.12 73 ASN A O 1
ATOM 556 N N . ARG A 1 74 ? 1.484 -10.315 -12.680 1.00 95.62 74 ARG A N 1
ATOM 557 C CA . ARG A 1 74 ? 0.721 -9.611 -13.723 1.00 95.62 74 ARG A CA 1
ATOM 558 C C . ARG A 1 74 ? 1.393 -8.301 -14.115 1.00 95.62 74 ARG A C 1
ATOM 560 O O . ARG A 1 74 ? 1.366 -7.947 -15.288 1.00 95.62 74 ARG A O 1
ATOM 567 N N . MET A 1 75 ? 2.010 -7.604 -13.159 1.00 94.69 75 MET A N 1
ATOM 568 C CA . MET A 1 75 ? 2.784 -6.396 -13.440 1.00 94.69 75 MET A CA 1
ATOM 569 C C . MET A 1 75 ? 4.023 -6.743 -14.261 1.00 94.69 75 MET A C 1
ATOM 571 O O . MET A 1 75 ? 4.271 -6.119 -15.288 1.00 94.69 75 MET A O 1
ATOM 575 N N . THR A 1 76 ? 4.760 -7.784 -13.864 1.00 91.81 76 THR A N 1
ATOM 576 C CA . THR A 1 76 ? 5.925 -8.253 -14.627 1.00 91.81 76 THR A CA 1
ATOM 577 C C . THR A 1 76 ? 5.548 -8.650 -16.055 1.00 91.81 76 THR A C 1
ATOM 579 O O . THR A 1 76 ? 6.236 -8.256 -16.994 1.00 91.81 76 THR A O 1
ATOM 582 N N . ALA A 1 77 ? 4.446 -9.386 -16.232 1.00 95.25 77 ALA A N 1
ATOM 583 C CA . ALA A 1 77 ? 3.952 -9.778 -17.551 1.00 95.25 77 ALA A CA 1
ATOM 584 C C . ALA A 1 77 ? 3.591 -8.559 -18.414 1.00 95.25 77 ALA A C 1
ATOM 586 O O . ALA A 1 77 ? 4.065 -8.453 -19.541 1.00 95.25 77 ALA A O 1
ATOM 587 N N . LEU A 1 78 ? 2.841 -7.599 -17.862 1.00 95.38 78 LEU A N 1
ATOM 588 C CA . LEU A 1 78 ? 2.469 -6.374 -18.573 1.00 95.38 78 LEU A CA 1
ATOM 589 C C . LEU A 1 78 ? 3.696 -5.540 -18.968 1.00 95.38 78 LEU A C 1
ATOM 591 O O . LEU A 1 78 ? 3.772 -5.032 -20.083 1.00 95.38 78 LEU A O 1
ATOM 595 N N . MET A 1 79 ? 4.683 -5.412 -18.080 1.00 94.25 79 MET A N 1
ATOM 596 C CA . MET A 1 79 ? 5.934 -4.719 -18.398 1.00 94.25 79 MET A CA 1
ATOM 597 C C . MET A 1 79 ? 6.699 -5.413 -19.531 1.00 94.25 79 MET A C 1
ATOM 599 O O . MET A 1 79 ? 7.272 -4.730 -20.379 1.00 94.25 79 MET A O 1
ATOM 603 N N . ALA A 1 80 ? 6.698 -6.750 -19.567 1.00 94.38 80 ALA A N 1
ATOM 604 C CA . ALA A 1 80 ? 7.305 -7.512 -20.654 1.00 94.38 80 ALA A CA 1
ATOM 605 C C . ALA A 1 80 ? 6.562 -7.303 -21.983 1.00 94.38 80 ALA A C 1
ATOM 607 O O . ALA A 1 80 ? 7.208 -7.070 -23.001 1.00 94.38 80 ALA A O 1
ATOM 608 N N . GLU A 1 81 ? 5.226 -7.317 -21.973 1.00 96.62 81 GLU A N 1
ATOM 609 C CA . GLU A 1 81 ? 4.408 -7.009 -23.154 1.00 96.62 81 GLU A CA 1
ATOM 610 C C . GLU A 1 81 ? 4.728 -5.615 -23.705 1.00 96.62 81 GLU A C 1
ATOM 612 O O . GLU A 1 81 ? 5.033 -5.483 -24.888 1.00 96.62 81 GLU A O 1
ATOM 617 N N . ILE A 1 82 ? 4.754 -4.596 -22.839 1.00 95.31 82 ILE A N 1
ATOM 618 C CA . ILE A 1 82 ? 5.103 -3.217 -23.215 1.00 95.31 82 ILE A CA 1
ATOM 619 C C . ILE A 1 82 ? 6.521 -3.143 -23.796 1.00 95.31 82 ILE A C 1
ATOM 621 O O . ILE A 1 82 ? 6.744 -2.453 -24.786 1.00 95.31 82 ILE A O 1
ATOM 625 N N . ALA A 1 83 ? 7.490 -3.849 -23.206 1.00 93.94 83 ALA A N 1
ATOM 626 C CA . ALA A 1 83 ? 8.873 -3.847 -23.685 1.00 93.94 83 ALA A CA 1
ATOM 627 C C . ALA A 1 83 ? 9.041 -4.543 -25.046 1.00 93.94 83 ALA A C 1
ATOM 629 O O . ALA A 1 83 ? 9.933 -4.185 -25.817 1.00 93.94 83 ALA A O 1
ATOM 630 N N . CYS A 1 84 ? 8.211 -5.545 -25.338 1.00 94.19 84 CYS A N 1
ATOM 631 C CA . CYS A 1 84 ? 8.207 -6.248 -26.618 1.00 94.19 84 CYS A CA 1
ATOM 632 C C . CYS A 1 84 ? 7.390 -5.526 -27.697 1.00 94.19 84 CYS A C 1
ATOM 634 O O . CYS A 1 84 ? 7.583 -5.805 -28.884 1.00 94.19 84 CYS A O 1
ATOM 636 N N . ASP A 1 85 ? 6.502 -4.606 -27.315 1.00 91.25 85 ASP A N 1
ATOM 637 C CA . ASP A 1 85 ? 5.691 -3.849 -28.257 1.00 91.25 85 ASP A CA 1
ATOM 638 C C . ASP A 1 85 ? 6.551 -2.859 -29.059 1.00 91.25 85 ASP A C 1
ATOM 640 O O . ASP A 1 85 ? 6.875 -1.746 -28.643 1.00 91.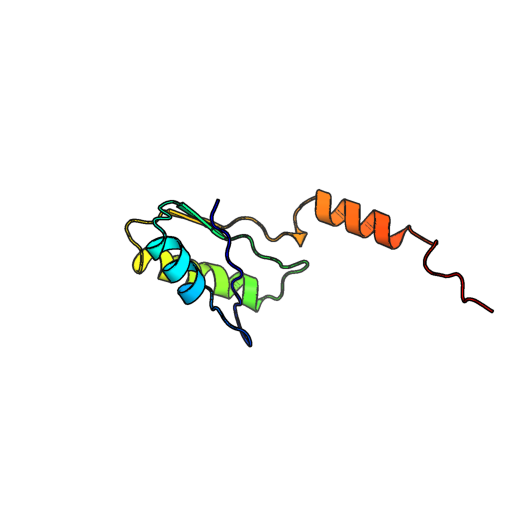25 85 ASP A O 1
ATOM 644 N N . THR A 1 86 ? 6.937 -3.284 -30.261 1.00 74.06 86 THR A N 1
ATOM 645 C CA . THR A 1 86 ? 7.751 -2.483 -31.184 1.00 74.06 86 THR A CA 1
ATOM 646 C C . THR A 1 86 ? 6.909 -1.479 -31.980 1.00 74.06 86 THR A C 1
ATOM 648 O O . THR A 1 86 ? 7.465 -0.677 -32.735 1.00 74.06 86 THR A O 1
ATOM 651 N N . SER A 1 87 ? 5.577 -1.485 -31.820 1.00 68.88 87 SER A N 1
ATOM 652 C CA . SER A 1 87 ? 4.662 -0.618 -32.578 1.00 68.88 87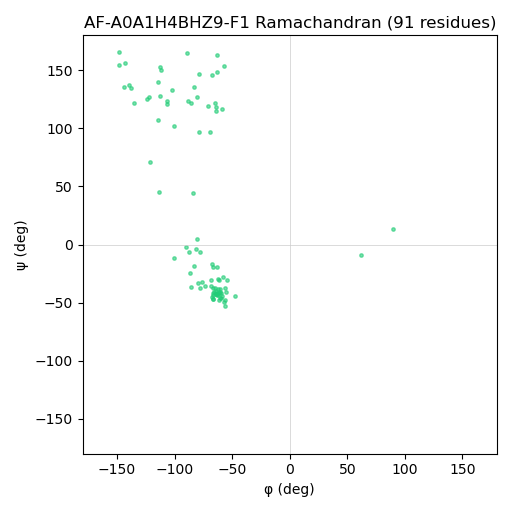 SER A CA 1
ATOM 653 C C . SER A 1 87 ? 4.814 0.873 -32.241 1.00 68.88 87 SER A C 1
ATOM 655 O O . SER A 1 87 ? 4.450 1.727 -33.049 1.00 68.88 87 SER A O 1
ATOM 657 N N . ALA A 1 88 ? 5.454 1.202 -31.114 1.00 58.81 88 ALA A N 1
ATOM 658 C CA . ALA A 1 88 ? 5.729 2.574 -30.685 1.00 58.81 88 ALA A CA 1
ATOM 659 C C . ALA A 1 88 ? 6.911 3.262 -31.410 1.00 58.81 88 ALA A C 1
ATOM 661 O O . ALA A 1 88 ? 7.118 4.458 -31.213 1.00 58.81 88 ALA A O 1
ATOM 662 N N . THR A 1 89 ? 7.682 2.559 -32.257 1.00 56.94 89 THR A N 1
ATOM 663 C CA . THR A 1 89 ? 8.880 3.121 -32.932 1.00 56.94 89 THR A CA 1
ATOM 664 C C . THR A 1 89 ? 8.715 3.248 -34.452 1.00 56.94 89 THR A C 1
ATOM 666 O O . THR A 1 89 ? 9.618 2.906 -35.212 1.00 56.94 89 THR A O 1
ATOM 669 N N . THR A 1 90 ? 7.579 3.763 -34.931 1.00 53.31 90 THR A N 1
ATOM 670 C CA . THR A 1 90 ? 7.532 4.321 -36.297 1.00 53.31 90 THR A CA 1
ATOM 671 C C . THR A 1 90 ? 7.619 5.842 -36.185 1.00 53.31 90 THR A C 1
ATOM 673 O O . THR A 1 90 ? 6.621 6.463 -35.821 1.00 53.31 90 THR A O 1
ATOM 676 N N . PRO A 1 91 ? 8.781 6.475 -36.437 1.00 55.16 91 PRO A N 1
ATOM 677 C CA . PRO A 1 91 ? 8.816 7.920 -36.592 1.00 55.16 91 PRO A CA 1
ATOM 678 C C . PRO A 1 91 ? 7.990 8.264 -37.833 1.00 55.16 91 PRO A C 1
ATOM 680 O O . PRO A 1 91 ? 8.322 7.852 -38.944 1.00 55.16 91 PRO A O 1
ATOM 683 N N . SER A 1 92 ? 6.877 8.966 -37.633 1.00 54.16 92 SER A N 1
ATOM 684 C CA . SER A 1 92 ? 6.096 9.551 -38.718 1.00 54.16 92 SER A CA 1
ATOM 685 C C . SER A 1 92 ? 7.003 10.503 -39.503 1.00 54.16 92 SER A C 1
ATOM 687 O O . SER A 1 92 ? 7.514 11.465 -38.926 1.00 54.16 92 SER A O 1
ATOM 689 N N . LEU A 1 93 ? 7.245 10.191 -40.779 1.00 53.03 93 LEU A N 1
ATOM 690 C CA . LEU A 1 93 ? 7.880 11.092 -41.748 1.00 53.03 93 LEU A CA 1
ATOM 691 C C . LEU A 1 93 ? 6.942 12.245 -42.117 1.00 53.03 93 LEU A C 1
ATOM 693 O O . LEU A 1 93 ? 5.716 11.995 -42.202 1.00 53.03 93 LEU A O 1
#

pLDDT: mean 89.59, std 12.21, range [53.03, 98.19]

Sequence (93 aa):
MLVQCAYLELCEPTLAQAADLLAQQGATHITVVPMFLGTGKHAREDLPVLVEQLRLRHTSVHFAVQGAIGEDNRMTALMAEIACDTSATTPSL